Protein AF-A0A948FTD5-F1 (afdb_monomer_lite)

Radius of gyration: 15.61 Å; chains: 1; bounding box: 38×25×57 Å

Secondary structure (DSSP, 8-state):
-PPPPPPHHHHHHHHHHHH-HHHHHHHHHHHHTT--GGGGHHHHHHHH-----TT-GGG-TTTS-THHHHHHHHHHHHHS--GGGHHHHHHHTT-SSHHHHHHHHHHHHHHT-TT-HHHHHHHTT-SSHHHHHHHHHHHHHHTSGGG-

Structure (mmCIF, N/CA/C/O backbone):
data_AF-A0A948FTD5-F1
#
_entry.id   AF-A0A948FTD5-F1
#
loop_
_atom_site.group_PDB
_atom_site.id
_atom_site.type_symbol
_atom_site.label_atom_id
_atom_site.label_alt_id
_atom_site.label_comp_id
_atom_site.label_asym_id
_atom_site.label_entity_id
_atom_site.label_seq_id
_atom_site.pdbx_PDB_ins_code
_atom_site.Cartn_x
_atom_site.Cartn_y
_atom_site.Cartn_z
_atom_site.occupancy
_atom_site.B_iso_or_equiv
_atom_site.auth_seq_id
_atom_site.auth_comp_id
_atom_site.auth_asym_id
_atom_site.auth_atom_id
_atom_site.pdbx_PDB_model_num
ATOM 1 N N . MET A 1 1 ? -1.497 -8.663 31.935 1.00 39.38 1 MET A N 1
ATOM 2 C CA . MET A 1 1 ? -0.947 -9.257 30.698 1.00 39.38 1 MET A CA 1
ATOM 3 C C . MET A 1 1 ? -1.821 -8.791 29.549 1.00 39.38 1 MET A C 1
ATOM 5 O O . MET A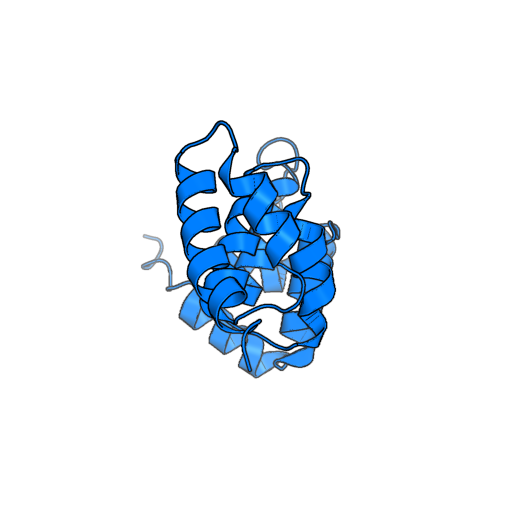 1 1 ? -3.020 -9.029 29.618 1.00 39.38 1 MET A O 1
ATOM 9 N N . ALA A 1 2 ? -1.277 -8.065 28.570 1.00 52.53 2 ALA A N 1
ATOM 10 C CA . ALA A 1 2 ? -2.038 -7.734 27.366 1.00 52.53 2 ALA A CA 1
ATOM 11 C C . ALA A 1 2 ? -2.364 -9.046 26.632 1.00 52.53 2 ALA A C 1
ATOM 13 O O . ALA A 1 2 ? -1.484 -9.897 26.502 1.00 52.53 2 ALA A O 1
ATOM 14 N N . GLY A 1 3 ? -3.625 -9.242 26.236 1.00 56.91 3 GLY A N 1
ATOM 15 C CA . GLY A 1 3 ? -4.036 -10.425 25.475 1.00 56.91 3 GLY A CA 1
ATOM 16 C C . GLY A 1 3 ? -3.248 -10.566 24.164 1.00 56.91 3 GLY A C 1
ATOM 17 O O . GLY A 1 3 ? -2.594 -9.609 23.736 1.00 56.91 3 GLY A O 1
ATOM 18 N N . PRO A 1 4 ? -3.279 -11.746 23.519 1.00 68.19 4 PRO A N 1
ATOM 19 C CA . PRO A 1 4 ? -2.582 -11.953 22.255 1.00 68.19 4 PRO A CA 1
ATOM 20 C C . PRO A 1 4 ? -3.028 -10.905 21.229 1.00 68.19 4 PRO A C 1
ATOM 22 O O . PRO A 1 4 ? -4.220 -10.639 21.064 1.00 68.19 4 PRO A O 1
ATOM 25 N N . ARG A 1 5 ? -2.053 -10.280 20.560 1.00 74.44 5 ARG A N 1
ATOM 26 C CA . ARG A 1 5 ? -2.316 -9.283 19.518 1.00 74.44 5 ARG A CA 1
ATOM 27 C C . ARG A 1 5 ? -3.083 -9.963 18.386 1.00 74.44 5 ARG A C 1
ATOM 29 O O . ARG A 1 5 ? -2.608 -10.952 17.832 1.00 74.44 5 ARG A O 1
ATOM 36 N N . ARG A 1 6 ? -4.260 -9.429 18.065 1.00 84.69 6 ARG A N 1
ATOM 37 C CA . ARG A 1 6 ? -5.128 -9.963 17.011 1.00 84.69 6 ARG A CA 1
ATOM 38 C C . ARG A 1 6 ? -4.433 -9.894 15.642 1.00 84.69 6 ARG A C 1
ATOM 40 O O . ARG A 1 6 ? -3.694 -8.931 15.402 1.00 84.69 6 ARG A O 1
ATOM 47 N N . PRO A 1 7 ? -4.649 -10.873 14.746 1.00 89.31 7 PRO A N 1
ATOM 48 C CA . PRO A 1 7 ? -4.137 -10.811 13.383 1.00 89.31 7 PRO A CA 1
ATOM 49 C C . PRO A 1 7 ? -4.651 -9.571 12.645 1.00 89.31 7 PRO A C 1
ATOM 51 O O . PRO A 1 7 ? -5.834 -9.252 12.696 1.00 89.31 7 PRO A O 1
ATOM 54 N N . VAL A 1 8 ? -3.767 -8.890 11.910 1.00 90.50 8 VAL A N 1
ATOM 55 C CA . VAL A 1 8 ? -4.127 -7.690 11.128 1.00 90.50 8 VAL A CA 1
ATOM 56 C C . VAL A 1 8 ? -5.219 -7.984 10.094 1.00 90.50 8 VAL A C 1
ATOM 58 O O . VAL A 1 8 ? -6.073 -7.137 9.871 1.00 90.50 8 VAL A O 1
ATOM 61 N N . ALA A 1 9 ? -5.232 -9.183 9.504 1.00 89.44 9 ALA A N 1
ATOM 62 C CA . ALA A 1 9 ? -6.265 -9.578 8.545 1.00 89.44 9 ALA A CA 1
ATOM 63 C C . ALA A 1 9 ? -7.677 -9.524 9.158 1.00 89.44 9 ALA A C 1
ATOM 65 O O . ALA A 1 9 ? -8.561 -8.912 8.574 1.00 89.44 9 ALA A O 1
ATOM 66 N N . GLU A 1 10 ? -7.860 -10.046 10.377 1.00 93.44 10 GLU A N 1
ATOM 67 C CA . GLU A 1 10 ? -9.156 -9.985 11.071 1.00 93.44 10 GLU A CA 1
ATOM 68 C C . GLU A 1 10 ? -9.588 -8.541 11.354 1.00 93.44 10 GLU A C 1
ATOM 70 O O . GLU A 1 10 ? -10.755 -8.193 11.201 1.00 93.44 10 GLU A O 1
ATOM 75 N N . LEU A 1 11 ? -8.644 -7.682 11.754 1.00 95.62 11 LEU A N 1
ATOM 76 C CA . LEU A 1 11 ? -8.933 -6.271 12.020 1.00 95.62 11 LEU A CA 1
ATOM 77 C C . LEU A 1 11 ? -9.324 -5.510 10.747 1.00 95.62 11 LEU A C 1
ATOM 79 O O . LEU A 1 11 ? -10.132 -4.581 10.809 1.00 95.62 11 LEU A O 1
ATOM 83 N N . ILE A 1 12 ? -8.738 -5.880 9.606 1.00 96.19 12 ILE A N 1
ATOM 84 C CA . ILE A 1 12 ? -9.094 -5.338 8.294 1.00 96.19 12 ILE A CA 1
ATOM 85 C C . ILE A 1 12 ? -10.502 -5.792 7.908 1.00 96.19 12 ILE A C 1
ATOM 87 O O . ILE A 1 12 ? -11.315 -4.940 7.561 1.00 96.19 12 ILE A O 1
ATOM 91 N N . ASP A 1 13 ? -10.815 -7.083 8.032 1.00 95.56 13 ASP A N 1
ATOM 92 C CA . ASP A 1 13 ? -12.138 -7.623 7.691 1.00 95.56 13 ASP A CA 1
ATOM 93 C C . ASP A 1 13 ? -13.251 -6.957 8.517 1.00 95.56 13 ASP A C 1
ATOM 95 O O . ASP A 1 13 ? -14.279 -6.543 7.978 1.00 95.56 13 ASP A O 1
ATOM 99 N N . GLU A 1 14 ? -13.026 -6.764 9.820 1.00 96.06 14 GLU A N 1
ATOM 100 C CA . GLU A 1 14 ? -13.956 -6.040 10.694 1.00 96.06 14 GLU A CA 1
ATOM 101 C C . GLU A 1 14 ? -14.137 -4.577 10.289 1.00 96.06 14 GLU A C 1
ATOM 103 O O . GLU A 1 14 ? -15.246 -4.043 10.337 1.00 96.06 14 GLU A O 1
ATOM 108 N N . LEU A 1 15 ? -13.055 -3.896 9.911 1.00 97.56 15 LEU A N 1
ATOM 109 C CA . LEU A 1 15 ? -13.136 -2.514 9.457 1.00 97.56 15 LEU A CA 1
ATOM 110 C C . LEU A 1 15 ? -13.922 -2.419 8.150 1.00 97.56 15 LEU A C 1
ATOM 112 O O . LEU A 1 15 ? -14.853 -1.621 8.071 1.00 97.56 15 LEU A O 1
ATOM 116 N N . VAL A 1 16 ? -13.612 -3.269 7.170 1.00 98.19 16 VAL A N 1
ATOM 117 C CA . VAL A 1 16 ? -14.344 -3.347 5.899 1.00 98.19 16 VAL A CA 1
ATOM 118 C C . VAL A 1 16 ? -15.824 -3.627 6.143 1.00 98.19 16 VAL A C 1
ATOM 120 O O . VAL A 1 16 ? -16.665 -2.976 5.530 1.00 98.19 16 VAL A O 1
ATOM 123 N N . GLY A 1 17 ? -16.165 -4.522 7.074 1.00 98.06 17 GLY A N 1
ATOM 124 C CA . GLY A 1 17 ? -17.556 -4.789 7.444 1.00 98.06 17 GLY A CA 1
ATOM 125 C C . GLY A 1 17 ? -18.296 -3.570 8.011 1.00 98.06 17 GLY A C 1
ATOM 126 O O . GLY A 1 17 ? -19.513 -3.479 7.868 1.00 98.06 17 GLY A O 1
ATOM 127 N N . ARG A 1 18 ? -17.582 -2.618 8.628 1.00 97.88 18 ARG A N 1
ATOM 128 C CA . ARG A 1 18 ? -18.166 -1.406 9.231 1.00 97.88 18 ARG A CA 1
ATOM 129 C C . ARG A 1 18 ? -18.267 -0.228 8.266 1.00 97.88 18 ARG A C 1
ATOM 131 O O . ARG A 1 18 ? -19.293 0.444 8.267 1.00 97.88 18 ARG A O 1
ATOM 138 N N . ILE A 1 19 ? -17.222 0.039 7.480 1.00 98.06 19 ILE A N 1
ATOM 139 C CA . ILE A 1 19 ? -17.158 1.228 6.602 1.00 98.06 19 ILE A CA 1
ATOM 140 C C . ILE A 1 19 ? -17.416 0.908 5.124 1.00 98.06 19 ILE A C 1
ATOM 142 O O . ILE A 1 19 ? -17.643 1.810 4.321 1.00 98.06 19 ILE A O 1
ATOM 146 N N . GLY A 1 20 ? -17.418 -0.374 4.758 1.00 98.25 20 GLY A N 1
ATOM 147 C CA . GLY A 1 20 ? -17.541 -0.846 3.384 1.00 98.25 20 GLY A CA 1
ATOM 148 C C . GLY A 1 20 ? -16.222 -0.800 2.607 1.00 98.25 20 GLY A C 1
ATOM 149 O O . GLY A 1 20 ? -15.323 -0.004 2.882 1.00 98.25 20 GLY A O 1
ATOM 150 N N . THR A 1 21 ? -16.119 -1.647 1.579 1.00 98.06 21 THR A N 1
ATOM 151 C CA . THR A 1 21 ? -14.919 -1.777 0.734 1.00 98.06 21 THR A CA 1
ATOM 152 C C . THR A 1 21 ? -14.506 -0.457 0.088 1.00 98.06 21 THR A C 1
ATOM 154 O O . THR A 1 21 ? -13.329 -0.118 0.105 1.00 98.06 21 THR A O 1
ATOM 157 N N . SER A 1 22 ? -15.459 0.318 -0.443 1.00 98.19 22 SER A N 1
ATOM 158 C CA . SER A 1 22 ? -15.146 1.579 -1.129 1.00 98.19 22 SER A CA 1
ATOM 159 C C . SER A 1 22 ? -14.505 2.608 -0.195 1.00 98.19 22 SER A C 1
ATOM 161 O O . SER A 1 22 ? -13.528 3.245 -0.581 1.00 98.19 22 SER A O 1
ATOM 163 N N . ALA A 1 23 ? -15.027 2.768 1.026 1.00 98.31 23 ALA A N 1
ATOM 164 C CA . ALA A 1 23 ? -14.466 3.710 1.993 1.00 98.31 23 ALA A CA 1
ATOM 165 C C . ALA A 1 23 ? -13.103 3.230 2.507 1.00 98.31 23 ALA A C 1
ATOM 167 O O . ALA A 1 23 ? -12.174 4.026 2.613 1.00 98.31 23 ALA A O 1
ATOM 168 N N . TYR A 1 24 ? -12.958 1.922 2.749 1.00 98.62 24 TYR A N 1
ATOM 169 C CA . TYR A 1 24 ? -11.681 1.326 3.140 1.00 98.62 24 TYR A CA 1
ATOM 170 C C . TYR A 1 24 ? -10.590 1.554 2.087 1.00 98.62 24 TYR A C 1
ATOM 172 O O . TYR A 1 24 ? -9.487 1.990 2.419 1.00 98.62 24 TYR A O 1
ATOM 180 N N . VAL A 1 25 ? -10.897 1.289 0.813 1.00 98.75 25 VAL A N 1
ATOM 181 C CA . VAL A 1 25 ? -9.948 1.502 -0.286 1.00 98.75 25 VAL A CA 1
ATOM 182 C C . VAL A 1 25 ? -9.609 2.986 -0.421 1.00 98.75 25 VAL A C 1
ATOM 184 O O . VAL A 1 25 ? -8.430 3.307 -0.542 1.00 98.75 25 VAL A O 1
ATOM 187 N N . SER A 1 26 ? -10.596 3.886 -0.323 1.00 98.69 26 SER A N 1
ATOM 188 C CA . SER A 1 26 ? -10.351 5.336 -0.335 1.00 98.69 26 SER A CA 1
ATOM 189 C C . SER A 1 26 ? -9.385 5.757 0.773 1.00 98.69 26 SER A C 1
ATOM 191 O O . SER A 1 26 ? -8.418 6.455 0.494 1.00 98.69 26 SER A O 1
ATOM 193 N N . ALA A 1 27 ? -9.583 5.282 2.007 1.00 98.62 27 ALA A N 1
ATOM 194 C CA . ALA A 1 27 ? -8.683 5.588 3.117 1.00 98.62 27 ALA A CA 1
ATOM 195 C C . ALA A 1 27 ? -7.260 5.062 2.870 1.00 98.62 27 ALA A C 1
ATOM 197 O O . ALA A 1 27 ? -6.281 5.746 3.156 1.00 98.62 27 ALA A O 1
ATOM 198 N N . CYS A 1 28 ? -7.121 3.858 2.308 1.00 98.75 28 CYS A N 1
ATOM 199 C CA . CYS A 1 28 ? -5.810 3.297 1.980 1.00 98.75 28 CYS A CA 1
ATOM 200 C C . CYS A 1 28 ? -5.093 4.080 0.870 1.00 98.75 28 CYS A C 1
ATOM 202 O O . CYS A 1 28 ? -3.874 4.240 0.947 1.00 98.75 28 CYS A O 1
ATOM 204 N N . VAL A 1 29 ? -5.839 4.564 -0.129 1.00 98.88 29 VAL A N 1
ATOM 205 C CA . VAL A 1 29 ? -5.332 5.447 -1.188 1.00 98.88 29 VAL A CA 1
ATOM 206 C C . VAL A 1 29 ? -4.877 6.777 -0.597 1.00 98.88 29 VAL A C 1
ATOM 208 O O . VAL A 1 29 ? -3.718 7.133 -0.774 1.00 98.88 29 VAL A O 1
ATOM 211 N N . ASP A 1 30 ? -5.722 7.443 0.192 1.00 98.75 30 ASP A N 1
ATOM 212 C CA . ASP A 1 30 ? -5.378 8.714 0.839 1.00 98.75 30 ASP A CA 1
ATOM 213 C C . ASP A 1 30 ? -4.098 8.574 1.686 1.00 98.75 30 ASP A C 1
ATOM 215 O O . ASP A 1 30 ? -3.196 9.410 1.630 1.00 98.75 30 ASP A O 1
ATOM 219 N N . LEU A 1 31 ? -3.977 7.480 2.449 1.00 98.56 31 LEU A N 1
ATOM 220 C CA . LEU A 1 31 ? -2.783 7.179 3.241 1.00 98.56 31 LEU A CA 1
ATOM 221 C C . LEU A 1 31 ? -1.542 6.945 2.377 1.00 98.56 31 LEU A C 1
ATOM 223 O O . LEU A 1 31 ? -0.466 7.422 2.736 1.00 98.56 31 LEU A O 1
ATOM 227 N N . LEU A 1 32 ? -1.670 6.218 1.262 1.00 98.75 32 LEU A N 1
ATOM 228 C CA . LEU A 1 32 ? -0.583 6.001 0.303 1.00 98.75 32 LEU A CA 1
ATOM 229 C C . LEU A 1 32 ? -0.128 7.318 -0.342 1.00 98.75 32 LEU A C 1
ATOM 231 O O . LEU A 1 32 ? 1.069 7.529 -0.500 1.00 98.75 32 LEU A O 1
ATOM 235 N N . GLU A 1 33 ? -1.058 8.226 -0.625 1.00 98.25 33 GLU A N 1
ATOM 236 C CA . GLU A 1 33 ? -0.792 9.555 -1.189 1.00 98.25 33 GLU A CA 1
ATOM 237 C C . GLU A 1 33 ? -0.252 10.563 -0.156 1.00 98.25 33 GLU A C 1
ATOM 239 O O . GLU A 1 33 ? 0.081 11.697 -0.497 1.00 98.25 33 GLU A O 1
ATOM 244 N N . GLY A 1 34 ? -0.092 10.146 1.104 1.00 97.19 34 GLY A N 1
ATOM 245 C CA . GLY A 1 34 ? 0.544 10.950 2.146 1.00 97.19 34 GLY A CA 1
ATOM 246 C C . GLY A 1 34 ? -0.425 11.773 2.988 1.00 97.19 34 GLY A C 1
ATOM 247 O O . GLY A 1 34 ? -0.021 12.778 3.574 1.00 97.19 34 GLY A O 1
ATOM 248 N N . ALA A 1 35 ? -1.691 11.362 3.084 1.00 97.19 35 ALA A N 1
ATOM 249 C CA . ALA A 1 35 ? -2.618 11.976 4.019 1.00 97.19 35 ALA A CA 1
ATOM 250 C C . ALA A 1 35 ? -2.098 11.910 5.470 1.00 97.19 35 ALA A C 1
ATOM 252 O O . ALA A 1 35 ? -1.449 10.934 5.867 1.00 97.19 35 ALA A O 1
ATOM 253 N N . PRO A 1 36 ? -2.406 12.934 6.290 1.00 93.62 36 PRO A N 1
ATOM 254 C CA . PRO A 1 36 ? -1.951 12.989 7.672 1.00 93.62 36 PRO A CA 1
ATOM 255 C C . PRO A 1 36 ? -2.528 11.821 8.478 1.00 93.62 36 PRO A C 1
ATOM 257 O O . PRO A 1 36 ? -3.721 11.511 8.394 1.00 93.62 36 PRO A O 1
ATOM 260 N N . ARG A 1 37 ? -1.683 11.185 9.295 1.00 92.50 37 ARG A N 1
ATOM 261 C CA . ARG A 1 37 ? -2.043 9.999 10.096 1.00 92.50 37 ARG A CA 1
ATOM 262 C C . ARG A 1 37 ? -3.197 10.258 11.067 1.00 92.50 37 ARG A C 1
ATOM 264 O O . ARG A 1 37 ? -3.975 9.354 11.355 1.00 92.50 37 ARG A O 1
ATOM 271 N N . GLU A 1 38 ? -3.337 11.493 11.541 1.00 92.44 38 GLU A N 1
ATOM 272 C CA . GLU A 1 38 ? -4.379 11.934 12.470 1.00 92.44 38 GLU A CA 1
ATOM 273 C C . GLU A 1 38 ? -5.780 11.795 11.868 1.00 92.44 38 GLU A C 1
ATOM 275 O O . GLU A 1 38 ? -6.751 11.626 12.604 1.00 92.44 38 GLU A O 1
ATOM 280 N N . ARG A 1 39 ? -5.892 11.834 10.534 1.00 95.00 39 ARG A N 1
ATOM 281 C CA . ARG A 1 39 ? -7.170 11.717 9.827 1.00 95.00 39 ARG A CA 1
ATOM 282 C C . ARG A 1 39 ? -7.720 10.288 9.821 1.00 95.00 39 ARG A C 1
ATOM 284 O O . ARG A 1 39 ? -8.933 10.134 9.756 1.00 95.00 39 ARG A O 1
ATOM 291 N N . TYR A 1 40 ? -6.856 9.276 9.920 1.00 96.12 40 TYR A N 1
ATOM 292 C CA . TYR A 1 40 ? -7.210 7.862 9.719 1.00 96.12 40 TYR A CA 1
ATOM 293 C C . TYR A 1 40 ? -6.761 6.969 10.884 1.00 96.12 40 TYR A C 1
ATOM 295 O O . TYR A 1 40 ? -6.281 5.851 10.696 1.00 96.12 40 TYR A O 1
ATOM 303 N N . VAL A 1 41 ? -6.843 7.476 12.118 1.00 94.94 41 VAL A N 1
ATOM 304 C CA . VAL A 1 41 ? -6.375 6.762 13.321 1.00 94.94 41 VAL A CA 1
ATOM 305 C C . VAL A 1 41 ? -7.053 5.399 13.487 1.00 94.94 41 VAL A C 1
ATOM 307 O O . VAL A 1 41 ? -6.415 4.433 13.912 1.00 94.94 41 VAL A O 1
ATOM 310 N N . GLU A 1 42 ? -8.340 5.298 13.156 1.00 94.25 42 GLU A N 1
ATOM 311 C CA . GLU A 1 42 ? -9.086 4.047 13.272 1.00 94.25 42 GLU A CA 1
ATOM 312 C C . GLU A 1 42 ? -8.630 3.016 12.233 1.00 94.25 42 GLU A C 1
ATOM 314 O O . GLU A 1 42 ? -8.352 1.862 12.570 1.00 94.25 42 GLU A O 1
ATOM 319 N N . GLU A 1 43 ? -8.484 3.440 10.984 1.00 96.88 43 GLU A N 1
ATOM 320 C CA . GLU A 1 43 ? -8.009 2.608 9.889 1.00 96.88 43 GLU A CA 1
ATOM 321 C C . GLU A 1 43 ? -6.580 2.148 10.152 1.00 96.88 43 GLU A C 1
ATOM 323 O O . GLU A 1 43 ? -6.261 0.965 10.034 1.00 96.88 43 GLU A O 1
ATOM 328 N N . LEU A 1 44 ? -5.727 3.059 10.612 1.00 96.12 44 LEU A N 1
ATOM 329 C CA . LEU A 1 44 ? -4.348 2.773 10.969 1.00 96.12 44 LEU A CA 1
ATOM 330 C C . LEU A 1 44 ? -4.234 1.819 12.165 1.00 96.12 44 LEU A C 1
ATOM 332 O O . LEU A 1 44 ? -3.326 0.982 12.192 1.00 96.12 44 LEU A O 1
ATOM 336 N N . ARG A 1 45 ? -5.158 1.867 13.131 1.00 95.25 45 ARG A N 1
ATOM 337 C CA . ARG A 1 45 ? -5.254 0.862 14.202 1.00 95.25 45 ARG A CA 1
ATOM 338 C C . ARG A 1 45 ? -5.520 -0.525 13.635 1.00 95.25 45 ARG A C 1
ATOM 340 O O . ARG A 1 45 ? -4.835 -1.467 14.031 1.00 95.25 45 ARG A O 1
ATOM 347 N N . CYS A 1 46 ? -6.443 -0.658 12.688 1.00 95.44 46 CYS A N 1
ATOM 348 C CA . CYS A 1 46 ? -6.720 -1.945 12.051 1.00 95.44 46 CYS A CA 1
ATOM 349 C C . CYS A 1 46 ? -5.559 -2.419 11.168 1.00 95.44 46 CYS A C 1
ATOM 351 O O . CYS A 1 46 ? -5.164 -3.581 11.234 1.00 95.44 46 CYS A O 1
ATOM 353 N N . LEU A 1 47 ? -4.957 -1.510 10.399 1.00 95.06 47 LEU A N 1
ATOM 354 C CA . LEU A 1 47 ? -3.846 -1.822 9.506 1.00 95.06 47 LEU A CA 1
ATOM 355 C C . LEU A 1 47 ? -2.608 -2.280 10.272 1.00 95.06 47 LEU A C 1
ATOM 357 O O . LEU A 1 47 ? -1.899 -3.162 9.796 1.00 95.06 47 LEU A O 1
ATOM 361 N N . THR A 1 48 ? -2.299 -1.687 11.428 1.00 93.50 48 THR A N 1
ATOM 362 C CA . THR A 1 48 ? -1.047 -1.970 12.145 1.00 93.50 48 THR A CA 1
ATOM 363 C C . THR A 1 48 ? -1.213 -2.855 13.374 1.00 93.50 48 THR A C 1
ATOM 365 O O . THR A 1 48 ? -0.242 -3.489 13.799 1.00 93.50 48 THR A O 1
ATOM 368 N N . GLY A 1 49 ? -2.408 -2.898 13.962 1.00 91.31 49 GLY A N 1
ATOM 369 C CA . GLY A 1 49 ? -2.694 -3.497 15.265 1.00 91.31 49 GLY A CA 1
ATOM 370 C C . GLY A 1 49 ? -2.169 -2.689 16.461 1.00 91.31 49 GLY A C 1
ATOM 371 O O . GLY A 1 49 ? -2.192 -3.196 17.583 1.00 91.31 49 GLY A O 1
ATOM 372 N N . HIS A 1 50 ? -1.606 -1.489 16.253 1.00 91.69 50 HIS A N 1
ATOM 373 C CA . HIS A 1 50 ? -1.194 -0.606 17.353 1.00 91.69 50 HIS A CA 1
ATOM 374 C C . HIS A 1 50 ? -2.412 0.078 17.973 1.00 91.69 50 HIS A C 1
ATOM 376 O O . HIS A 1 50 ? -3.454 0.175 17.338 1.00 91.69 50 HIS A O 1
ATOM 382 N N . ALA A 1 51 ? -2.295 0.555 19.213 1.00 89.88 51 ALA A N 1
ATOM 383 C CA . ALA A 1 51 ? -3.412 1.205 19.892 1.00 89.88 51 ALA A CA 1
ATOM 384 C C . ALA A 1 51 ? -3.724 2.594 19.303 1.00 89.88 51 ALA A C 1
ATOM 386 O O . ALA A 1 51 ? -4.902 2.952 19.215 1.00 89.88 51 ALA A O 1
ATOM 387 N N . TRP A 1 52 ? -2.700 3.330 18.851 1.00 91.19 52 TRP A N 1
ATOM 388 C CA . TRP A 1 52 ? -2.819 4.702 18.338 1.00 91.19 52 TRP A CA 1
ATOM 389 C C . TRP A 1 52 ? -3.457 5.646 19.367 1.00 91.19 52 TRP A C 1
ATOM 391 O O . TRP A 1 52 ? -4.400 6.379 19.074 1.00 91.19 52 TRP A O 1
ATOM 401 N N . GLN A 1 53 ? -2.986 5.567 20.610 1.00 90.94 53 GLN A N 1
ATOM 402 C CA . GLN A 1 53 ? -3.389 6.454 21.699 1.00 90.94 53 GLN A CA 1
ATOM 403 C C . GLN A 1 53 ? -2.477 7.677 21.762 1.00 90.94 53 GLN A C 1
ATOM 405 O O . GLN A 1 53 ? -1.315 7.612 21.369 1.00 90.94 53 GLN A O 1
ATOM 410 N N . ALA A 1 54 ? -2.992 8.797 22.277 1.00 88.06 54 ALA A N 1
ATOM 411 C CA . ALA A 1 54 ? -2.190 9.999 22.481 1.00 88.06 54 ALA A CA 1
ATOM 412 C C . ALA A 1 54 ? -0.946 9.679 23.331 1.00 88.06 54 ALA A C 1
ATOM 414 O O . ALA A 1 54 ? -1.068 9.150 24.434 1.00 88.06 54 ALA A O 1
ATOM 415 N N . GLY A 1 55 ? 0.236 10.006 22.805 1.00 86.88 55 GLY A N 1
ATOM 416 C CA . GLY A 1 55 ? 1.526 9.678 23.418 1.00 86.88 55 GLY A CA 1
ATOM 417 C C . GLY A 1 55 ? 2.190 8.403 22.885 1.00 86.88 55 GLY A C 1
ATOM 418 O O . GLY A 1 55 ? 3.362 8.190 23.180 1.00 86.88 55 GLY A O 1
ATOM 419 N N . ASP A 1 56 ? 1.505 7.591 22.072 1.00 90.31 56 ASP A N 1
ATOM 420 C CA . ASP A 1 56 ? 2.137 6.459 21.388 1.00 90.31 56 ASP A CA 1
ATOM 421 C C . ASP A 1 56 ? 3.149 6.955 20.345 1.00 90.31 56 ASP A C 1
ATOM 423 O O . ASP A 1 56 ? 2.831 7.803 19.509 1.00 90.31 56 ASP A O 1
ATOM 427 N N . ASP A 1 57 ? 4.329 6.329 20.292 1.00 90.62 57 ASP A N 1
ATOM 428 C CA . ASP A 1 57 ? 5.359 6.642 19.289 1.00 90.62 57 ASP A CA 1
ATOM 429 C C . ASP A 1 57 ? 4.842 6.554 17.848 1.00 90.62 57 ASP A C 1
ATOM 431 O O . ASP A 1 57 ? 5.307 7.280 16.976 1.00 90.62 57 ASP A O 1
ATOM 435 N N . VAL A 1 58 ? 3.861 5.684 17.585 1.00 88.31 58 VAL A N 1
ATOM 436 C CA . VAL A 1 58 ? 3.271 5.498 16.250 1.00 88.31 58 VAL A CA 1
ATOM 437 C C . VAL A 1 58 ? 2.546 6.753 15.737 1.00 88.31 58 VAL A C 1
ATOM 439 O O . VAL A 1 58 ? 2.376 6.910 14.531 1.00 88.31 58 VAL A O 1
ATOM 442 N N . LEU A 1 59 ? 2.156 7.674 16.624 1.00 88.81 59 LEU A N 1
ATOM 443 C CA . LEU A 1 59 ? 1.619 8.987 16.253 1.00 88.81 59 LEU A CA 1
ATOM 444 C C . LEU A 1 59 ? 2.715 10.023 15.981 1.00 88.81 59 LEU A C 1
ATOM 446 O O . LEU A 1 59 ? 2.440 11.057 15.387 1.00 88.81 59 LEU A O 1
ATOM 450 N N . SER A 1 60 ? 3.953 9.771 16.394 1.00 88.19 60 SER A N 1
ATOM 451 C CA . SER A 1 60 ? 5.056 10.705 16.200 1.00 88.19 60 SER A CA 1
ATOM 452 C C . SER A 1 60 ? 5.703 10.502 14.831 1.00 88.19 60 SER A C 1
ATOM 454 O O . SER A 1 60 ? 6.218 9.422 14.539 1.00 88.19 60 SER A O 1
ATOM 456 N N . SER A 1 61 ? 5.740 11.547 14.001 1.00 86.94 61 SER A N 1
ATOM 457 C CA . SER A 1 61 ? 6.473 11.526 12.727 1.00 86.94 61 SER A CA 1
ATOM 458 C C . SER A 1 61 ? 7.994 11.466 12.908 1.00 86.94 61 SER A C 1
ATOM 460 O O . SER A 1 61 ? 8.696 10.991 12.017 1.00 86.94 61 SER A O 1
ATOM 462 N N . SER A 1 62 ? 8.518 11.880 14.068 1.00 88.88 62 SER A N 1
ATOM 463 C CA . SER A 1 62 ? 9.949 11.778 14.378 1.00 88.88 62 SER A CA 1
ATOM 464 C C . SER A 1 62 ? 10.356 10.370 14.815 1.00 88.88 62 SER A C 1
ATOM 466 O O . SER A 1 62 ? 11.445 9.918 14.465 1.00 88.88 62 SER A O 1
ATOM 468 N N . SER A 1 63 ? 9.479 9.654 15.528 1.00 90.62 63 SER A N 1
ATOM 469 C CA . SER A 1 63 ? 9.705 8.250 15.902 1.00 90.62 63 SER A CA 1
ATOM 470 C C . SER A 1 63 ? 9.396 7.311 14.729 1.00 90.62 63 SER A C 1
ATOM 472 O O . SER A 1 63 ? 10.118 6.346 14.481 1.00 90.62 63 SER A O 1
ATOM 474 N N . TRP A 1 64 ? 8.329 7.608 13.984 1.00 89.88 64 TRP A N 1
ATOM 475 C CA . TRP A 1 64 ? 7.859 6.848 12.831 1.00 89.88 64 TRP A CA 1
ATOM 476 C C . TRP A 1 64 ? 7.627 7.788 11.652 1.00 89.88 64 TRP A C 1
ATOM 478 O O . TRP A 1 64 ? 6.553 8.372 11.546 1.00 89.88 64 TRP A O 1
ATOM 488 N N . GLY A 1 65 ? 8.603 7.898 10.746 1.00 93.06 65 GLY A N 1
ATOM 489 C CA . GLY A 1 65 ? 8.486 8.739 9.548 1.00 93.06 65 GLY A CA 1
ATOM 490 C C . GLY A 1 65 ? 7.234 8.444 8.712 1.00 93.06 65 GLY A C 1
ATOM 491 O O . GLY A 1 65 ? 6.751 7.311 8.679 1.00 93.06 65 GLY A O 1
ATOM 492 N N . ASP A 1 66 ? 6.718 9.456 8.011 1.00 93.62 66 ASP A N 1
ATOM 493 C CA . ASP A 1 66 ? 5.443 9.377 7.276 1.00 93.62 66 ASP A CA 1
ATOM 494 C C . ASP A 1 66 ? 5.435 8.331 6.152 1.00 93.62 66 ASP A C 1
ATOM 496 O O . ASP A 1 66 ? 4.379 7.817 5.784 1.00 93.62 66 ASP A O 1
ATOM 500 N N . PHE A 1 67 ? 6.605 7.903 5.667 1.00 96.12 67 PHE A N 1
ATOM 501 C CA . PHE A 1 67 ? 6.694 6.784 4.726 1.00 96.12 67 PHE A CA 1
ATOM 502 C C . PHE A 1 67 ? 6.095 5.485 5.296 1.00 96.12 67 PHE A C 1
ATOM 504 O O . PHE A 1 67 ? 5.652 4.620 4.537 1.00 96.12 67 PHE A O 1
ATOM 511 N N . TRP A 1 68 ? 6.050 5.311 6.623 1.00 97.00 68 TRP A N 1
ATOM 512 C CA . TRP A 1 68 ? 5.373 4.166 7.234 1.00 97.00 68 TRP A CA 1
ATOM 513 C C . TRP A 1 68 ? 3.866 4.214 7.031 1.00 97.00 68 TRP A C 1
ATOM 515 O O . TRP A 1 68 ? 3.271 3.179 6.741 1.00 97.00 68 TRP A O 1
ATOM 525 N N . VAL A 1 69 ? 3.272 5.404 7.112 1.00 97.19 69 VAL A N 1
ATOM 526 C CA . VAL A 1 69 ? 1.845 5.634 6.870 1.00 97.19 69 VAL A CA 1
ATOM 527 C C . VAL A 1 69 ? 1.499 5.246 5.434 1.00 97.19 69 VAL A C 1
ATOM 529 O O . VAL A 1 69 ? 0.623 4.404 5.228 1.00 97.19 69 VAL A O 1
ATOM 532 N N . ARG A 1 70 ? 2.292 5.721 4.464 1.00 98.44 70 ARG A N 1
ATOM 533 C CA . ARG A 1 70 ? 2.152 5.342 3.047 1.00 98.44 70 ARG A CA 1
ATOM 534 C C . ARG A 1 70 ? 2.301 3.836 2.829 1.00 98.44 70 ARG A C 1
ATOM 536 O O . ARG A 1 70 ? 1.486 3.196 2.167 1.00 98.44 70 ARG A O 1
ATOM 543 N N . SER A 1 71 ? 3.295 3.230 3.483 1.00 98.38 71 SER A N 1
ATOM 544 C CA . SER A 1 71 ? 3.518 1.777 3.443 1.00 98.38 71 SER A CA 1
ATOM 545 C C . SER A 1 71 ? 2.340 0.981 4.014 1.00 98.38 71 SER A C 1
ATOM 547 O O . SER A 1 71 ? 2.060 -0.128 3.559 1.00 98.38 71 SER A O 1
ATOM 549 N N . TRP A 1 72 ? 1.662 1.500 5.040 1.00 98.06 72 TRP A N 1
ATOM 550 C CA . TRP A 1 72 ? 0.494 0.853 5.631 1.00 98.06 72 TRP A CA 1
ATOM 551 C C . TRP A 1 72 ? -0.757 1.019 4.773 1.00 98.06 72 TRP A C 1
ATOM 553 O O . TRP A 1 72 ? -1.497 0.042 4.665 1.00 98.06 72 TRP A O 1
ATOM 563 N N . GLY A 1 73 ? -0.935 2.168 4.113 1.00 98.38 73 GLY A N 1
ATOM 564 C CA . GLY A 1 73 ? -1.956 2.363 3.078 1.00 98.38 73 GLY A CA 1
ATOM 565 C C . GLY A 1 73 ? -1.825 1.324 1.961 1.00 98.38 73 GLY A C 1
ATOM 566 O O . GLY A 1 73 ? -2.740 0.531 1.742 1.00 98.38 73 GLY A O 1
ATOM 567 N N . ALA A 1 74 ? -0.634 1.194 1.361 1.00 98.62 74 ALA A N 1
ATOM 568 C CA . ALA A 1 74 ? -0.363 0.159 0.356 1.00 98.62 74 ALA A CA 1
ATOM 569 C C . ALA A 1 74 ? -0.580 -1.273 0.884 1.00 98.62 74 ALA A C 1
ATOM 571 O O . ALA A 1 74 ? -1.100 -2.132 0.175 1.00 98.62 74 ALA A O 1
ATOM 572 N N . ARG A 1 75 ? -0.229 -1.559 2.147 1.00 97.94 75 ARG A N 1
ATOM 573 C CA . ARG A 1 75 ? -0.518 -2.874 2.747 1.00 97.94 75 ARG A CA 1
ATOM 574 C C . ARG A 1 75 ? -2.022 -3.129 2.863 1.00 97.94 75 ARG A C 1
ATOM 576 O O . ARG A 1 75 ? -2.431 -4.270 2.691 1.00 97.94 75 ARG A O 1
ATOM 583 N N . GLY A 1 76 ? -2.833 -2.116 3.155 1.00 98.12 76 GLY A N 1
ATOM 584 C CA . GLY A 1 76 ? -4.289 -2.264 3.150 1.00 98.12 76 GLY A CA 1
ATOM 585 C C . GLY A 1 76 ? -4.801 -2.739 1.792 1.00 98.12 76 GLY A C 1
ATOM 586 O O . GLY A 1 76 ? -5.523 -3.733 1.717 1.00 98.12 76 GLY A O 1
ATOM 587 N N . LEU A 1 77 ? -4.293 -2.129 0.716 1.00 98.62 77 LEU A N 1
ATOM 588 C CA . LEU A 1 77 ? -4.611 -2.496 -0.670 1.00 98.62 77 LEU A CA 1
ATOM 589 C C . LEU A 1 77 ? -4.157 -3.919 -1.046 1.00 98.62 77 LEU A C 1
ATOM 591 O O . LEU A 1 77 ? -4.767 -4.579 -1.885 1.00 98.62 77 LEU A O 1
ATOM 595 N N . LEU A 1 78 ? -3.114 -4.445 -0.396 1.00 97.75 78 LEU A N 1
ATOM 596 C CA . LEU A 1 78 ? -2.703 -5.844 -0.561 1.00 97.75 78 LEU A CA 1
ATOM 597 C C . LEU A 1 78 ? -3.786 -6.820 -0.069 1.00 97.75 78 LEU A C 1
ATOM 599 O O . LEU A 1 78 ? -3.957 -7.900 -0.639 1.00 97.75 78 LEU A O 1
ATOM 603 N N . HIS A 1 79 ? -4.503 -6.458 0.995 1.00 96.62 79 HIS A N 1
ATOM 604 C CA . HIS A 1 79 ? -5.536 -7.300 1.594 1.00 96.62 79 HIS A CA 1
ATOM 605 C C . HIS A 1 79 ? -6.904 -7.097 0.941 1.00 96.62 79 HIS A C 1
ATOM 607 O O . HIS A 1 79 ? -7.593 -8.082 0.682 1.00 96.62 79 HIS A O 1
ATOM 613 N N . VAL A 1 80 ? -7.268 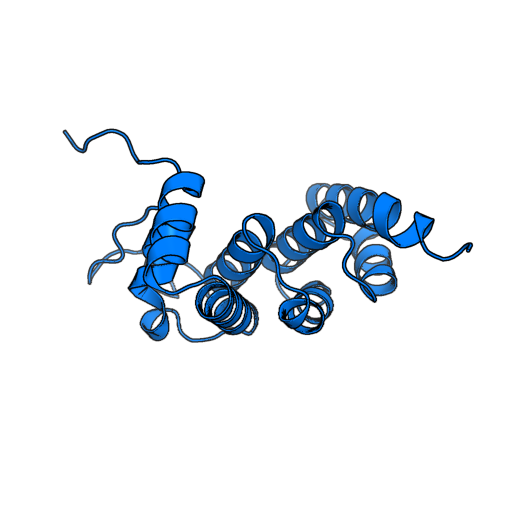-5.852 0.635 1.00 98.19 80 VAL A N 1
ATOM 614 C CA . VAL A 1 80 ? -8.569 -5.483 0.068 1.00 98.19 80 VAL A CA 1
ATOM 615 C C . VAL A 1 80 ? -8.332 -4.595 -1.144 1.00 98.19 80 VAL A C 1
ATOM 617 O O . VAL A 1 80 ? -7.765 -3.513 -1.017 1.00 98.19 80 VAL A O 1
ATOM 620 N N . TRP A 1 81 ? -8.776 -5.047 -2.313 1.00 98.25 81 TRP A N 1
ATOM 621 C CA . TRP A 1 81 ? -8.515 -4.381 -3.585 1.00 98.25 81 TRP A CA 1
ATOM 622 C C . TRP A 1 81 ? -9.788 -3.857 -4.242 1.00 98.25 81 TRP A C 1
ATOM 624 O O . TRP A 1 81 ? -10.859 -4.450 -4.115 1.00 98.25 81 TRP A O 1
ATOM 634 N N . HIS A 1 82 ? -9.641 -2.750 -4.966 1.00 98.44 82 HIS A N 1
ATOM 635 C CA . HIS A 1 82 ? -10.609 -2.238 -5.926 1.00 98.44 82 HIS A CA 1
ATOM 636 C C . HIS A 1 82 ? -9.856 -1.398 -6.966 1.00 98.44 82 HIS A C 1
ATOM 638 O O . HIS A 1 82 ? -8.943 -0.652 -6.606 1.00 98.44 82 HIS A O 1
ATOM 644 N N . ASP A 1 83 ? -10.260 -1.463 -8.235 1.00 97.94 83 ASP A N 1
ATOM 645 C CA . ASP A 1 83 ? -9.502 -0.877 -9.354 1.00 97.94 83 ASP A CA 1
ATOM 646 C C . ASP A 1 83 ? -9.372 0.651 -9.293 1.00 97.94 83 ASP A C 1
ATOM 648 O O . ASP A 1 83 ? -8.473 1.225 -9.907 1.00 97.94 83 ASP A O 1
ATOM 652 N N . SER A 1 84 ? -10.197 1.323 -8.485 1.00 98.31 84 SER A N 1
ATOM 653 C CA . SER A 1 84 ? -10.030 2.751 -8.178 1.00 98.31 84 SER A CA 1
ATOM 654 C C . SER A 1 84 ? -8.683 3.083 -7.520 1.00 98.31 84 SER A C 1
ATOM 656 O O . SER A 1 84 ? -8.277 4.238 -7.546 1.00 98.31 84 SER A O 1
ATOM 658 N N . ALA A 1 85 ? -7.987 2.102 -6.935 1.00 98.75 85 ALA A N 1
ATOM 659 C CA . ALA A 1 85 ? -6.665 2.278 -6.335 1.00 98.75 85 ALA A CA 1
ATOM 660 C C . ALA A 1 85 ? -5.501 2.151 -7.336 1.00 98.75 85 ALA A C 1
ATOM 662 O O . ALA A 1 85 ? -4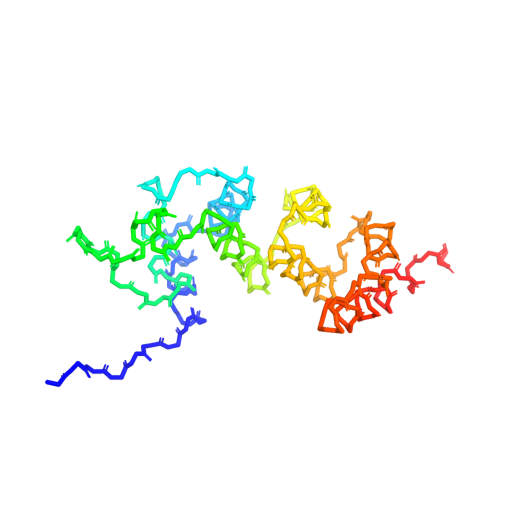.357 2.417 -6.967 1.00 98.75 85 ALA A O 1
ATOM 663 N N . THR A 1 86 ? -5.769 1.765 -8.590 1.00 98.69 86 THR A N 1
ATOM 664 C CA . THR A 1 86 ? -4.745 1.503 -9.620 1.00 98.69 86 THR A CA 1
ATOM 665 C C . THR A 1 86 ? -3.767 2.664 -9.766 1.00 98.69 86 THR A C 1
ATOM 667 O O . THR A 1 86 ? -2.561 2.473 -9.627 1.00 98.69 86 THR A O 1
ATOM 670 N N . ALA A 1 87 ? -4.280 3.880 -9.976 1.00 98.62 87 ALA A N 1
ATOM 671 C CA . ALA A 1 87 ? -3.444 5.060 -10.188 1.00 98.62 87 ALA A CA 1
ATOM 672 C C . ALA A 1 87 ? -2.522 5.338 -8.990 1.00 98.62 87 ALA A C 1
ATOM 674 O O . ALA A 1 87 ? -1.327 5.555 -9.175 1.00 98.62 87 ALA A O 1
ATOM 675 N N . ALA A 1 88 ? -3.053 5.254 -7.768 1.00 98.81 88 ALA A N 1
ATOM 676 C CA . ALA A 1 88 ? -2.285 5.487 -6.548 1.00 98.81 88 ALA A CA 1
ATOM 677 C C . ALA A 1 88 ? -1.169 4.448 -6.356 1.00 98.81 88 ALA A C 1
ATOM 679 O O . ALA A 1 88 ? -0.057 4.797 -5.967 1.00 98.81 88 ALA A O 1
ATOM 680 N N . VAL A 1 89 ? -1.428 3.174 -6.673 1.00 98.81 89 VAL A N 1
ATOM 681 C CA . VAL A 1 89 ? -0.400 2.122 -6.603 1.00 98.81 89 VAL A CA 1
ATOM 682 C C . VAL A 1 89 ? 0.693 2.336 -7.641 1.00 98.81 89 VAL A C 1
ATOM 684 O O . VAL A 1 89 ? 1.865 2.205 -7.295 1.00 98.81 89 VAL A O 1
ATOM 687 N N . VAL A 1 90 ? 0.329 2.684 -8.880 1.00 98.75 90 VAL A N 1
ATOM 688 C CA . VAL A 1 90 ? 1.297 2.979 -9.949 1.00 98.75 90 VAL A CA 1
ATOM 689 C C . VAL A 1 90 ? 2.176 4.167 -9.561 1.00 98.75 90 VAL A C 1
ATOM 691 O O . VAL A 1 90 ? 3.397 4.050 -9.615 1.00 98.75 90 VAL A O 1
ATOM 694 N N . VAL A 1 91 ? 1.581 5.266 -9.085 1.00 98.75 91 VAL A N 1
ATOM 695 C CA . VAL A 1 91 ? 2.324 6.436 -8.579 1.00 98.75 91 VAL A CA 1
ATOM 696 C C . VAL A 1 91 ? 3.225 6.054 -7.402 1.00 98.75 91 VAL A C 1
ATOM 698 O O . VAL A 1 91 ? 4.381 6.465 -7.345 1.00 98.75 91 VAL A O 1
ATOM 701 N N . GLY A 1 92 ? 2.741 5.212 -6.487 1.00 98.69 92 GLY A N 1
ATOM 702 C CA . GLY A 1 92 ? 3.504 4.763 -5.323 1.00 98.69 92 GLY A CA 1
ATOM 703 C C . GLY A 1 92 ? 4.739 3.909 -5.648 1.00 98.69 92 GLY A C 1
ATOM 704 O O . GLY A 1 92 ? 5.561 3.693 -4.759 1.00 98.69 92 GLY A O 1
ATOM 705 N N . LEU A 1 93 ? 4.912 3.425 -6.885 1.00 98.75 93 LEU A N 1
ATOM 706 C CA . LEU A 1 93 ? 6.155 2.763 -7.313 1.00 98.75 93 LEU A CA 1
ATOM 707 C C . LEU A 1 93 ? 7.334 3.741 -7.422 1.00 98.75 93 LEU A C 1
ATOM 709 O O . LEU A 1 93 ? 8.479 3.312 -7.307 1.00 98.75 93 LEU A O 1
ATOM 713 N N . ASP A 1 94 ? 7.060 5.034 -7.592 1.00 98.31 94 ASP A N 1
ATOM 714 C CA . ASP A 1 94 ? 8.066 6.100 -7.639 1.00 98.31 94 ASP A CA 1
ATOM 715 C C . ASP A 1 94 ? 8.242 6.808 -6.282 1.00 98.31 94 ASP A C 1
ATOM 717 O O . ASP A 1 94 ? 8.791 7.909 -6.217 1.00 98.31 94 ASP A O 1
ATOM 721 N N . ASP A 1 95 ? 7.784 6.195 -5.182 1.00 98.50 95 ASP A N 1
ATOM 722 C CA . ASP A 1 95 ? 7.978 6.752 -3.843 1.00 98.50 95 ASP A CA 1
ATOM 723 C C . ASP A 1 95 ? 9.470 6.946 -3.538 1.00 98.50 95 ASP A C 1
ATOM 725 O O . ASP A 1 95 ? 10.299 6.058 -3.749 1.00 98.50 95 ASP A O 1
ATOM 729 N N . GLU A 1 96 ? 9.804 8.111 -2.984 1.00 96.69 96 GLU A N 1
ATOM 730 C CA . GLU A 1 96 ? 11.172 8.472 -2.599 1.00 96.69 96 GLU A CA 1
ATOM 731 C C . GLU A 1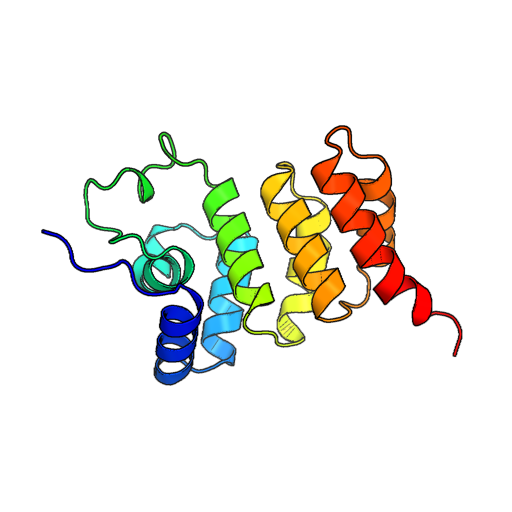 96 ? 11.777 7.480 -1.579 1.00 96.69 96 GLU A C 1
ATOM 733 O O . GLU A 1 96 ? 12.995 7.307 -1.502 1.00 96.69 96 GLU A O 1
ATOM 738 N N . HIS A 1 97 ? 10.929 6.818 -0.782 1.00 97.75 97 HIS A N 1
ATOM 739 C CA . HIS A 1 97 ? 11.320 5.799 0.176 1.00 97.75 97 HIS A CA 1
ATOM 740 C C . HIS A 1 97 ? 11.082 4.407 -0.411 1.00 97.75 97 HIS A C 1
ATOM 742 O O . HIS A 1 97 ? 10.006 4.069 -0.900 1.00 97.75 97 HIS A O 1
ATOM 748 N N . TYR A 1 98 ? 12.052 3.511 -0.223 1.00 97.69 98 TYR A N 1
ATOM 749 C CA . TYR A 1 98 ? 11.951 2.144 -0.746 1.00 97.69 98 TYR A CA 1
ATOM 750 C C . TYR A 1 98 ? 10.753 1.350 -0.191 1.00 97.69 98 TYR A C 1
ATOM 752 O O . TYR A 1 98 ? 10.351 0.342 -0.770 1.00 97.69 98 TYR A O 1
ATOM 760 N N . ARG A 1 99 ? 10.249 1.708 0.999 1.00 97.94 99 ARG A N 1
ATOM 761 C CA . ARG A 1 99 ? 9.308 0.876 1.760 1.00 97.94 99 ARG A CA 1
ATOM 762 C C . ARG A 1 99 ? 7.876 0.952 1.206 1.00 97.94 99 ARG A C 1
ATOM 764 O O . ARG A 1 99 ? 7.314 -0.131 1.017 1.00 97.94 99 ARG A O 1
ATOM 771 N N . PRO A 1 100 ? 7.309 2.136 0.897 1.00 98.62 100 PRO A N 1
ATOM 772 C CA . PRO A 1 100 ? 6.066 2.231 0.132 1.00 98.62 100 PRO A CA 1
ATOM 773 C C . PRO A 1 100 ? 6.179 1.593 -1.253 1.00 98.62 100 PRO A C 1
ATOM 775 O O . PRO A 1 100 ? 5.369 0.723 -1.561 1.00 98.62 100 PRO A O 1
ATOM 778 N N . ALA A 1 101 ? 7.234 1.905 -2.016 1.00 98.75 101 ALA A N 1
ATOM 779 C CA . ALA A 1 101 ? 7.450 1.344 -3.352 1.00 98.75 101 ALA A CA 1
ATOM 780 C C . ALA A 1 101 ? 7.502 -0.195 -3.339 1.00 98.75 101 ALA A C 1
ATOM 782 O O . ALA A 1 101 ? 6.831 -0.866 -4.123 1.00 98.75 101 ALA A O 1
ATOM 783 N N . GLU A 1 102 ? 8.220 -0.789 -2.379 1.00 98.81 102 GLU A N 1
ATOM 784 C CA . GLU A 1 102 ? 8.213 -2.241 -2.181 1.00 98.81 102 GLU A CA 1
ATOM 785 C C . GLU A 1 102 ? 6.815 -2.784 -1.857 1.00 98.81 102 GLU A C 1
ATOM 787 O O . GLU A 1 102 ? 6.458 -3.883 -2.290 1.00 98.81 102 GLU A O 1
ATOM 792 N N . MET A 1 103 ? 6.031 -2.067 -1.052 1.00 98.75 103 MET A N 1
ATOM 793 C CA . MET A 1 103 ? 4.682 -2.509 -0.725 1.00 98.75 103 MET A CA 1
ATOM 794 C C . MET A 1 103 ? 3.771 -2.447 -1.952 1.00 98.75 103 MET A C 1
ATOM 796 O O . MET A 1 103 ? 3.067 -3.421 -2.204 1.00 98.75 103 MET A O 1
ATOM 800 N N . CYS A 1 104 ? 3.854 -1.386 -2.757 1.00 98.88 104 CYS A N 1
ATOM 801 C CA . CYS A 1 104 ? 3.149 -1.276 -4.033 1.00 98.88 104 CYS A CA 1
ATOM 802 C C . CYS A 1 104 ? 3.512 -2.426 -4.979 1.00 98.88 104 CYS A C 1
ATOM 804 O O . CYS A 1 104 ? 2.613 -3.058 -5.519 1.00 98.88 104 CYS A O 1
ATOM 806 N N . LEU A 1 105 ? 4.788 -2.819 -5.084 1.00 98.88 105 LEU A N 1
ATOM 807 C CA . LEU A 1 105 ? 5.190 -3.998 -5.869 1.00 98.88 105 LEU A CA 1
ATOM 808 C C . LEU A 1 105 ? 4.489 -5.293 -5.429 1.00 98.88 105 LEU A C 1
ATOM 810 O O . LEU A 1 105 ? 4.166 -6.140 -6.258 1.00 98.88 105 LEU A O 1
ATOM 814 N N . LYS A 1 106 ? 4.230 -5.464 -4.129 1.00 98.81 106 LYS A N 1
ATOM 815 C CA . LYS A 1 106 ? 3.476 -6.626 -3.631 1.00 98.81 106 LYS A CA 1
ATOM 816 C C . LYS A 1 106 ? 2.003 -6.558 -4.009 1.00 98.81 106 LYS A C 1
ATOM 818 O O . LYS A 1 106 ? 1.419 -7.601 -4.282 1.00 98.81 106 LYS A O 1
ATOM 823 N N . VAL A 1 107 ? 1.418 -5.360 -3.998 1.00 98.75 107 VAL A N 1
ATOM 824 C CA . VAL A 1 107 ? 0.041 -5.127 -4.454 1.00 98.75 107 VAL A CA 1
ATOM 825 C C . VAL A 1 107 ? -0.063 -5.468 -5.941 1.00 98.75 107 VAL A C 1
ATOM 827 O O . VAL A 1 107 ? -0.911 -6.276 -6.306 1.00 98.75 107 VAL A O 1
ATOM 830 N N . VAL A 1 108 ? 0.868 -4.969 -6.764 1.00 98.69 108 VAL A N 1
ATOM 831 C CA . VAL A 1 108 ? 0.974 -5.285 -8.200 1.00 98.69 108 VAL A CA 1
ATOM 832 C C . VAL A 1 108 ? 1.055 -6.793 -8.428 1.00 98.69 108 VAL A C 1
ATOM 834 O O . VAL A 1 108 ? 0.242 -7.349 -9.154 1.00 98.69 108 VAL A O 1
ATOM 837 N N . ALA A 1 109 ? 1.979 -7.477 -7.748 1.00 98.44 109 ALA A N 1
ATOM 838 C CA . ALA A 1 109 ? 2.151 -8.922 -7.892 1.00 98.44 109 ALA A CA 1
ATOM 839 C C . ALA A 1 109 ? 0.939 -9.747 -7.415 1.00 98.44 109 ALA A C 1
ATOM 841 O O . ALA A 1 109 ? 0.847 -10.931 -7.728 1.00 98.44 109 ALA A O 1
ATOM 842 N N . ARG A 1 110 ? 0.044 -9.170 -6.605 1.00 98.31 110 ARG A N 1
ATOM 843 C CA . ARG A 1 110 ? -1.133 -9.870 -6.078 1.00 98.31 110 ARG A CA 1
ATOM 844 C C . ARG A 1 110 ? -2.390 -9.636 -6.908 1.00 98.31 110 ARG A C 1
ATOM 846 O O . ARG A 1 110 ? -3.204 -10.552 -6.989 1.00 98.31 110 ARG A O 1
ATOM 853 N N . HIS A 1 111 ? -2.552 -8.434 -7.450 1.00 97.94 111 HIS A N 1
ATOM 854 C CA . HIS A 1 111 ? -3.806 -7.984 -8.060 1.00 97.94 111 HIS A CA 1
ATOM 855 C C . HIS A 1 111 ? -3.679 -7.605 -9.537 1.00 97.94 111 HIS A C 1
ATOM 857 O O . HIS A 1 111 ? -4.642 -7.091 -10.083 1.00 97.94 111 HIS A O 1
ATOM 863 N N . ASP A 1 112 ? -2.523 -7.851 -10.165 1.00 97.06 112 ASP A N 1
ATOM 864 C CA . ASP A 1 112 ? -2.274 -7.570 -11.588 1.00 97.06 112 ASP A CA 1
ATOM 865 C C . ASP A 1 112 ? -2.617 -6.118 -11.972 1.00 97.06 112 ASP A C 1
ATOM 867 O O . ASP A 1 112 ? -3.506 -5.817 -12.766 1.00 97.06 112 ASP A O 1
ATOM 871 N N . VAL A 1 113 ? -1.943 -5.177 -11.305 1.00 97.88 113 VAL A N 1
ATOM 872 C CA . VAL A 1 113 ? -2.244 -3.745 -11.429 1.00 97.88 113 VAL A CA 1
ATOM 873 C C . VAL A 1 113 ? -1.739 -3.212 -12.772 1.00 97.88 113 VAL A C 1
ATOM 875 O O . VAL A 1 113 ? -0.530 -3.095 -12.996 1.00 97.88 113 VAL A O 1
ATOM 878 N N . ALA A 1 114 ? -2.675 -2.831 -13.641 1.00 95.31 114 ALA A N 1
ATOM 879 C CA . ALA A 1 114 ? -2.390 -2.270 -14.957 1.00 95.31 114 ALA A CA 1
ATOM 880 C C . ALA A 1 114 ? -1.507 -1.007 -14.888 1.00 95.31 114 ALA A C 1
ATOM 882 O O . ALA A 1 114 ? -1.663 -0.158 -14.009 1.00 95.31 114 ALA A O 1
ATOM 883 N N . GLY A 1 115 ? -0.580 -0.871 -15.842 1.00 96.00 115 GLY A N 1
ATOM 884 C CA . GLY A 1 115 ? 0.336 0.275 -15.935 1.00 96.00 115 GLY A CA 1
ATOM 885 C C . GLY A 1 115 ? 1.529 0.235 -14.970 1.00 96.00 115 GLY A C 1
ATOM 886 O O . GLY A 1 115 ? 2.345 1.153 -14.968 1.00 96.00 115 GLY A O 1
ATOM 887 N N . ALA A 1 116 ? 1.679 -0.824 -14.169 1.00 97.69 116 ALA A N 1
ATOM 888 C CA . ALA A 1 116 ? 2.780 -0.956 -13.213 1.00 97.69 116 ALA A CA 1
ATOM 889 C C . ALA A 1 116 ? 4.110 -1.448 -13.824 1.00 97.69 116 ALA A C 1
ATOM 891 O O . ALA A 1 116 ? 5.135 -1.426 -13.137 1.00 97.69 116 ALA A O 1
ATOM 892 N N . GLY A 1 117 ? 4.110 -1.892 -15.089 1.00 97.06 117 GLY A N 1
ATOM 893 C CA . GLY A 1 117 ? 5.262 -2.517 -15.753 1.00 97.06 117 GLY A CA 1
ATOM 894 C C . GLY A 1 117 ? 6.529 -1.663 -15.712 1.00 97.06 117 GLY A C 1
ATOM 895 O O . GLY A 1 117 ? 7.557 -2.114 -15.210 1.00 97.06 117 GLY A O 1
ATOM 896 N N . ASP A 1 118 ? 6.443 -0.404 -16.141 1.00 96.50 118 ASP A N 1
ATOM 897 C CA . ASP A 1 118 ? 7.598 0.502 -16.178 1.00 96.50 118 ASP A CA 1
ATOM 898 C C . ASP A 1 118 ? 8.174 0.781 -14.783 1.00 96.50 118 ASP A C 1
ATOM 900 O O . ASP A 1 118 ? 9.393 0.776 -14.592 1.00 96.50 118 ASP A O 1
ATOM 904 N N . GLY A 1 119 ? 7.307 1.000 -13.787 1.00 98.00 119 GLY A N 1
ATOM 905 C CA . GLY A 1 119 ? 7.724 1.213 -12.398 1.00 98.00 119 GLY A CA 1
ATOM 906 C C . GLY A 1 119 ? 8.407 -0.024 -11.813 1.00 98.00 119 GLY A C 1
ATOM 907 O O . GLY A 1 119 ? 9.476 0.071 -11.204 1.00 98.00 119 GLY A O 1
ATOM 908 N N . ALA A 1 120 ? 7.852 -1.211 -12.066 1.00 98.25 120 ALA A N 1
ATOM 909 C CA . ALA A 1 120 ? 8.459 -2.466 -11.646 1.00 98.25 120 ALA A CA 1
ATOM 910 C C . ALA A 1 120 ? 9.798 -2.734 -12.357 1.00 98.25 120 ALA A C 1
ATOM 912 O O . ALA A 1 120 ? 10.760 -3.153 -11.710 1.00 98.25 120 ALA A O 1
ATOM 913 N N . ALA A 1 121 ? 9.908 -2.423 -13.651 1.00 97.94 121 ALA A N 1
ATOM 914 C CA . ALA A 1 121 ? 11.148 -2.539 -14.416 1.00 97.94 121 ALA A CA 1
ATOM 915 C C . ALA A 1 121 ? 12.249 -1.607 -13.887 1.00 97.94 121 ALA A C 1
ATOM 917 O O . ALA A 1 121 ? 13.400 -2.027 -13.781 1.00 97.94 121 ALA A O 1
ATOM 918 N N . ARG A 1 122 ? 11.917 -0.378 -13.468 1.00 97.88 122 ARG A N 1
ATOM 919 C CA . ARG A 1 122 ? 12.881 0.506 -12.783 1.00 97.88 122 ARG A CA 1
ATOM 920 C C . ARG A 1 122 ? 13.351 -0.091 -11.456 1.00 97.88 122 ARG A C 1
ATOM 922 O O . ARG A 1 122 ? 14.553 -0.191 -11.203 1.00 97.88 122 ARG A O 1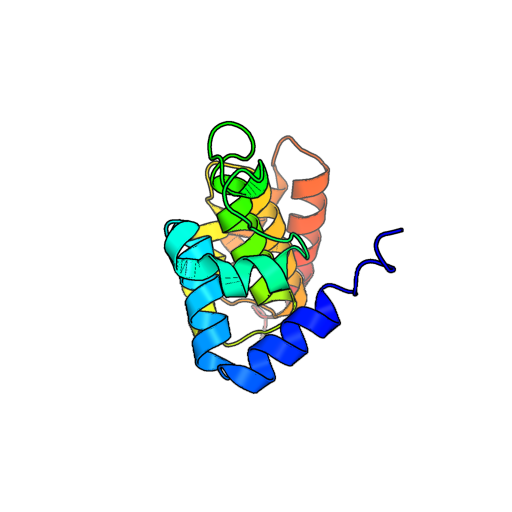
ATOM 929 N N . LEU A 1 123 ? 12.418 -0.541 -10.616 1.00 98.50 123 LEU A N 1
ATOM 930 C CA . LEU A 1 123 ? 12.724 -1.087 -9.287 1.00 98.50 123 LEU A CA 1
ATOM 931 C C . LEU A 1 123 ? 13.469 -2.435 -9.331 1.00 98.50 123 LEU A C 1
ATOM 933 O O . LEU A 1 123 ? 14.097 -2.826 -8.341 1.00 98.50 123 LEU A O 1
ATOM 937 N N . ALA A 1 124 ? 13.480 -3.122 -10.476 1.00 98.38 124 ALA A N 1
ATOM 938 C CA . ALA A 1 124 ? 14.313 -4.299 -10.726 1.00 98.38 124 ALA A CA 1
ATOM 939 C C . ALA A 1 124 ? 15.815 -4.027 -10.553 1.00 98.38 124 ALA A C 1
ATOM 941 O O . ALA A 1 124 ? 16.562 -4.940 -10.201 1.00 98.38 124 ALA A O 1
ATOM 942 N N . ALA A 1 125 ? 16.249 -2.784 -10.768 1.00 97.94 125 ALA A N 1
ATOM 943 C CA . ALA A 1 125 ? 17.636 -2.352 -10.632 1.00 97.94 125 ALA A CA 1
ATOM 944 C C . ALA A 1 125 ? 17.942 -1.679 -9.279 1.00 97.94 125 ALA A C 1
ATOM 946 O O . ALA A 1 125 ? 19.054 -1.207 -9.073 1.00 97.94 125 ALA A O 1
ATOM 947 N N . HIS A 1 126 ? 16.987 -1.639 -8.343 1.00 98.50 126 HIS A N 1
ATOM 948 C CA . HIS A 1 126 ? 17.147 -0.955 -7.056 1.00 98.50 126 HIS A CA 1
ATOM 949 C C . HIS A 1 126 ? 18.287 -1.554 -6.202 1.00 98.50 126 HIS A C 1
ATOM 951 O O . HIS A 1 126 ? 18.461 -2.775 -6.158 1.00 98.50 126 HIS A O 1
ATOM 957 N N . ASP A 1 127 ? 19.009 -0.729 -5.437 1.00 98.12 127 ASP A N 1
ATOM 958 C CA . ASP A 1 127 ? 20.176 -1.148 -4.633 1.00 98.12 127 ASP A CA 1
ATOM 959 C C . ASP A 1 127 ? 19.854 -2.253 -3.614 1.00 98.12 127 ASP A C 1
ATOM 961 O O . ASP A 1 127 ? 20.606 -3.214 -3.426 1.00 98.12 127 ASP A O 1
ATOM 965 N N . LEU A 1 128 ? 18.690 -2.151 -2.972 1.00 98.44 128 LEU A N 1
ATOM 966 C CA . LEU A 1 128 ? 18.212 -3.129 -1.994 1.00 98.44 128 LEU A CA 1
ATOM 967 C C . LEU A 1 128 ? 17.708 -4.432 -2.656 1.00 98.44 128 LEU A C 1
ATOM 969 O O . LEU A 1 128 ? 16.682 -4.404 -3.342 1.00 98.44 128 LEU A O 1
ATOM 973 N N . PRO A 1 129 ? 18.302 -5.608 -2.354 1.00 98.56 129 PRO A N 1
ATOM 974 C CA . PRO A 1 129 ? 17.891 -6.890 -2.943 1.00 98.56 129 PRO A CA 1
ATOM 975 C C . PRO A 1 129 ? 16.416 -7.244 -2.725 1.00 98.56 129 PRO A C 1
ATOM 977 O O . PRO A 1 129 ? 15.769 -7.815 -3.597 1.00 98.56 129 PRO A O 1
ATOM 980 N N . ARG A 1 130 ? 15.860 -6.875 -1.567 1.00 98.06 130 ARG A N 1
ATOM 981 C CA . ARG A 1 130 ? 14.454 -7.134 -1.222 1.00 98.06 130 ARG A CA 1
ATOM 982 C C . ARG A 1 130 ? 13.463 -6.426 -2.149 1.00 98.06 130 ARG A C 1
ATOM 984 O O . ARG A 1 130 ? 12.431 -7.008 -2.467 1.00 98.06 130 ARG A O 1
ATOM 991 N N . VAL A 1 131 ? 13.810 -5.223 -2.614 1.00 98.69 131 VAL A N 1
ATOM 992 C CA . VAL A 1 131 ? 13.007 -4.462 -3.581 1.00 98.69 131 VAL A CA 1
ATOM 993 C C . VAL A 1 131 ? 13.075 -5.147 -4.941 1.00 98.69 131 VAL A C 1
ATOM 995 O O . VAL A 1 131 ? 12.030 -5.471 -5.498 1.00 98.69 131 VAL A O 1
ATOM 998 N N . ARG A 1 132 ? 14.283 -5.506 -5.403 1.00 98.75 132 ARG A N 1
ATOM 999 C CA . ARG A 1 132 ? 14.472 -6.231 -6.672 1.00 98.75 132 ARG A CA 1
ATOM 1000 C C . ARG A 1 132 ? 13.662 -7.526 -6.737 1.00 98.75 132 ARG A C 1
ATOM 1002 O O . ARG A 1 132 ? 13.037 -7.810 -7.749 1.00 98.75 132 ARG A O 1
ATOM 1009 N N . VAL A 1 133 ? 13.617 -8.299 -5.648 1.00 98.62 133 VAL A N 1
ATOM 1010 C CA . VAL A 1 133 ? 12.820 -9.539 -5.593 1.00 98.62 133 VAL A CA 1
ATOM 1011 C C . VAL A 1 133 ? 11.323 -9.265 -5.757 1.00 98.62 133 VAL A C 1
ATOM 1013 O O . VAL A 1 133 ? 10.652 -10.021 -6.456 1.00 98.62 133 VAL A O 1
ATOM 1016 N N . GLN A 1 134 ? 10.778 -8.213 -5.133 1.00 98.75 134 GLN A N 1
ATOM 1017 C CA . GLN A 1 134 ? 9.365 -7.871 -5.344 1.00 98.75 134 GLN A CA 1
ATOM 1018 C C . GLN A 1 134 ? 9.119 -7.324 -6.753 1.00 98.75 134 GLN A C 1
ATOM 1020 O O . GLN A 1 134 ? 8.091 -7.642 -7.338 1.00 98.75 134 GL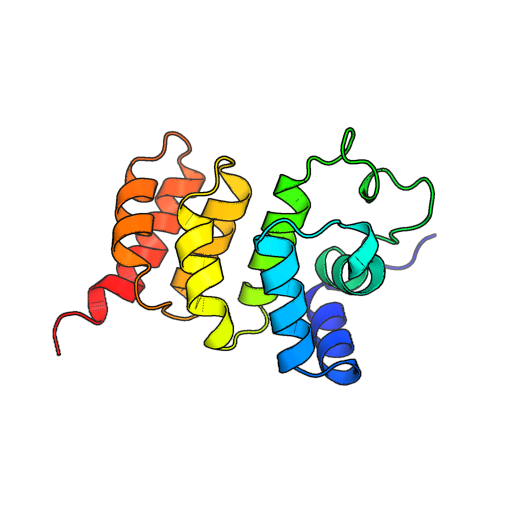N A O 1
ATOM 1025 N N . ALA A 1 135 ? 10.077 -6.591 -7.325 1.00 98.62 135 ALA A N 1
ATOM 1026 C CA . ALA A 1 135 ? 9.997 -6.100 -8.696 1.00 98.62 135 ALA A CA 1
ATOM 1027 C C . ALA A 1 135 ? 9.918 -7.250 -9.705 1.00 98.62 135 ALA A C 1
ATOM 1029 O O . ALA A 1 135 ? 9.036 -7.257 -10.556 1.00 98.62 135 ALA A O 1
ATOM 1030 N N . MET A 1 136 ? 10.759 -8.279 -9.551 1.00 98.31 136 MET A N 1
ATOM 1031 C CA . MET A 1 136 ? 10.694 -9.479 -10.395 1.00 98.31 136 MET A CA 1
ATOM 1032 C C . MET A 1 136 ? 9.352 -10.204 -10.282 1.00 98.31 136 MET A C 1
ATOM 1034 O O . MET A 1 136 ? 8.826 -10.676 -11.283 1.00 98.31 136 MET A O 1
ATOM 1038 N N . ARG A 1 137 ? 8.775 -10.280 -9.076 1.00 98.19 137 ARG A N 1
ATOM 1039 C CA . ARG A 1 137 ? 7.450 -10.888 -8.874 1.00 98.19 137 ARG A CA 1
ATOM 1040 C C . ARG A 1 137 ? 6.340 -10.086 -9.540 1.00 98.19 137 ARG A C 1
ATOM 1042 O O . ARG A 1 137 ? 5.456 -10.686 -10.129 1.00 98.19 137 ARG A O 1
ATOM 1049 N N . ALA A 1 138 ? 6.395 -8.760 -9.444 1.00 98.19 138 ALA A N 1
ATOM 1050 C CA . ALA A 1 138 ? 5.444 -7.881 -10.109 1.00 98.19 138 ALA A CA 1
ATOM 1051 C C . ALA A 1 138 ? 5.535 -8.024 -11.636 1.00 98.19 138 ALA A C 1
ATOM 1053 O O . ALA A 1 138 ? 4.519 -8.267 -12.275 1.00 98.19 138 ALA A O 1
ATOM 1054 N N . LEU A 1 139 ? 6.747 -7.966 -12.204 1.00 97.69 139 LEU A N 1
ATOM 1055 C CA . LEU A 1 139 ? 6.982 -8.123 -13.647 1.00 97.69 139 LEU A CA 1
ATOM 1056 C C . LEU A 1 139 ? 6.538 -9.483 -14.188 1.00 97.69 139 LEU A C 1
ATOM 1058 O O . LEU A 1 139 ? 6.045 -9.551 -15.305 1.00 97.69 139 LEU A O 1
ATOM 1062 N N . ALA A 1 140 ? 6.688 -10.554 -13.406 1.00 96.44 140 ALA A N 1
ATOM 1063 C CA . ALA A 1 140 ? 6.218 -11.877 -13.808 1.00 96.44 140 ALA A CA 1
ATOM 1064 C C . ALA A 1 140 ? 4.689 -11.955 -13.971 1.00 96.44 140 ALA A C 1
ATOM 1066 O O . ALA A 1 140 ? 4.216 -12.841 -14.667 1.00 96.44 140 ALA A O 1
ATOM 1067 N N . VAL A 1 141 ? 3.936 -11.058 -13.324 1.00 95.31 141 VAL A N 1
ATOM 1068 C CA . VAL A 1 141 ? 2.472 -10.986 -13.431 1.00 95.31 141 VAL A CA 1
ATOM 1069 C C . VAL A 1 141 ? 2.075 -10.038 -14.560 1.00 95.31 141 VAL A C 1
ATOM 1071 O O . VAL A 1 141 ? 1.425 -10.460 -15.507 1.00 95.31 141 VAL A O 1
ATOM 1074 N N . VAL A 1 142 ? 2.549 -8.788 -14.520 1.00 90.75 142 VAL A N 1
ATOM 1075 C CA . VAL A 1 142 ? 2.137 -7.760 -15.497 1.00 90.75 142 VAL A CA 1
ATOM 1076 C C . VAL A 1 142 ? 2.777 -7.930 -16.880 1.00 90.75 142 VAL A C 1
ATOM 1078 O O . VAL A 1 142 ? 2.344 -7.308 -17.839 1.00 90.75 142 VAL A O 1
ATOM 1081 N N . GLY A 1 143 ? 3.840 -8.731 -17.000 1.00 74.56 143 GLY A N 1
ATOM 1082 C CA . GLY A 1 143 ? 4.473 -9.050 -18.283 1.00 74.56 143 GLY A CA 1
ATOM 1083 C C . GLY A 1 143 ? 3.783 -10.180 -19.054 1.00 74.56 143 GLY A C 1
ATOM 1084 O O . GLY A 1 143 ? 4.072 -10.362 -20.235 1.00 74.56 143 GLY A O 1
ATOM 1085 N N . ASP A 1 144 ? 2.891 -10.938 -18.407 1.00 63.12 144 ASP A N 1
ATOM 1086 C CA . ASP A 1 144 ? 2.156 -12.048 -19.033 1.00 63.12 144 ASP A CA 1
ATOM 1087 C C . ASP A 1 144 ? 0.902 -11.552 -19.788 1.00 63.12 144 ASP A C 1
ATOM 1089 O O . ASP A 1 144 ? 0.378 -12.235 -20.665 1.00 63.12 144 ASP A O 1
ATOM 1093 N N . SER A 1 145 ? 0.441 -10.328 -19.502 1.00 56.22 145 SER A N 1
ATOM 1094 C CA . SER A 1 145 ? -0.803 -9.750 -20.031 1.00 56.22 145 SER A CA 1
ATOM 1095 C C . SER A 1 145 ? -0.654 -8.935 -21.329 1.00 56.22 145 SER A C 1
ATOM 1097 O O . SER A 1 145 ? -1.661 -8.597 -21.946 1.00 56.22 145 SER A O 1
ATOM 1099 N N . GLU A 1 146 ? 0.569 -8.684 -21.810 1.00 52.81 146 GLU A N 1
ATOM 1100 C CA . GLU A 1 146 ? 0.843 -7.858 -23.008 1.00 52.81 146 GLU A CA 1
ATOM 1101 C C . GLU A 1 146 ? 0.804 -8.636 -24.351 1.00 52.81 146 GLU A C 1
ATOM 1103 O O . GLU A 1 146 ? 1.044 -8.053 -25.408 1.00 52.81 146 GLU A O 1
ATOM 1108 N N . HIS A 1 147 ? 0.509 -9.946 -24.352 1.00 45.66 147 HIS A N 1
ATOM 1109 C CA . HIS A 1 147 ? 0.567 -10.806 -25.556 1.00 45.66 147 HIS A CA 1
ATOM 1110 C C . HIS A 1 147 ? -0.773 -11.443 -25.992 1.00 45.66 147 HIS A C 1
ATOM 1112 O O . HIS A 1 147 ? -0.754 -12.507 -26.619 1.00 45.66 147 HIS A O 1
ATOM 1118 N N . VAL A 1 148 ? -1.925 -10.828 -25.696 1.00 40.97 148 VAL A N 1
ATOM 1119 C CA . VAL A 1 148 ? -3.243 -11.309 -26.182 1.00 40.97 148 VAL A CA 1
ATOM 1120 C C . VAL A 1 148 ? -3.718 -10.540 -27.409 1.00 40.97 148 VAL A C 1
ATOM 1122 O O . VAL A 1 148 ? -3.740 -9.292 -27.355 1.00 40.97 148 VAL A O 1
#

Foldseek 3Di:
DDPPQDDLLVLLVVVCVVQNLVVLLVQLLCQLVQNQCVVCQSSVCSLPVDPSDPPDLVNDCVSPPSVVSSLSSLSSCLNGPDLVSLVSLLVQLPDPDLRNNLSSLSSLLRPVRPPNQVSLVVQCPPPDVSSVVSSVSNCVRNVVPPPD

Sequence (148 aa):
MAGPRRPVAELIDELVGRIGTSAYVSACVDLLEGAPRERYVEELRCLTGHAWQAGDDVLSSSSWGDFWVRSWGARGLLHVWHDSATAAVVVGLDDEHYRPAEMCLKVVARHDVAGAGDGAARLAAHDLPRVRVQAMRALAVVGDSEHV

pLDDT: mean 93.35, std 11.3, range [39.38, 98.88]